Protein AF-A0A3D2S572-F1 (afdb_monomer)

Radius of gyration: 23.18 Å; Cα contacts (8 Å, |Δi|>4): 92; chains: 1; bounding box: 47×45×64 Å

pLDDT: mean 93.18, std 4.67, range [59.19, 98.12]

Solvent-accessible surface area (backbone atoms only — not comparable to full-atom values): 10829 Å² total; per-residue (Å²): 107,69,65,59,52,51,52,54,53,48,51,56,55,53,42,76,72,30,68,66,44,41,50,71,44,49,47,45,35,33,71,41,30,40,92,64,20,76,78,67,68,62,81,49,72,68,52,58,75,70,52,65,67,66,60,55,54,52,52,59,64,48,55,48,33,37,84,83,85,84,90,86,85,77,92,70,55,70,65,62,50,48,53,50,41,68,72,68,62,79,57,59,94,72,60,51,79,81,77,86,76,88,81,72,64,72,54,81,68,89,67,94,79,85,88,86,76,93,69,100,65,98,66,91,84,86,85,90,86,74,72,76,81,76,95,54,82,84,47,50,67,58,53,49,54,51,39,50,54,39,67,42,64,83,83,3,52,54,46,42,51,48,31,74,76,66,74,103

Secondary structure (DSSP, 8-state):
-HHHHHHHHHHHHHHHT-HHHIIIIIIHHHHHHTTS-TTT-S--HHHHHH--THHHHHHHHHHTTS-------SSS-HHHHHHHHHHH----SSPPPPPPPPP-PPPP--S--------S-SS---------PSP-GGGHHHHHHHHHHHTSSTTSHHHHHHHHHH--

Mean predicted aligned error: 5.53 Å

Foldseek 3Di:
DVVVLVVVVVVVVVLVQDPCSVVVPVVVQCLWQNPPGPSPPDDDSVCSVPDDCVVVVVVVVLVLQADDDDDDDDDDDPVVVVVVCVVPSDHDPHHDYDDDDDDGHTDACPDDDDDDDDDPDPDDDDDDDHDDDDDDPVCVVVVVVVCVQAPDDCNHPVNCCCCVVPVD

Sequence (168 aa):
YEEMVGLMLKERSDAKLNKSVILNRAMASYAQYGPDSRFKHQLSEKELR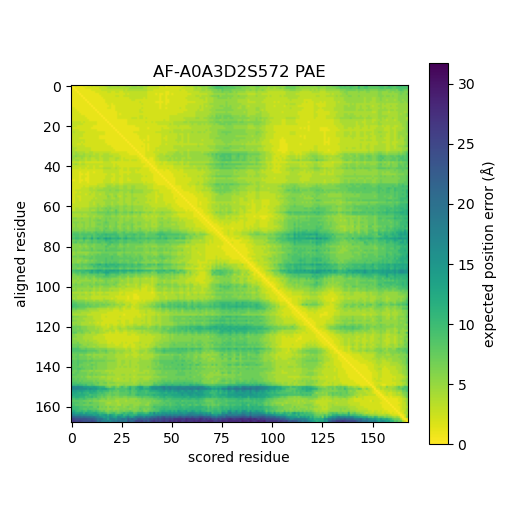SYNPNRLIDRVHDLTTYPHEVFYYGNKDLGAVKMMLNKQHKVPARKNSYPEARKFTELPTTENKVYFVHYDMVQAMILRMSKDEQFNKELIPVAQLFNEYFGSGLSSIVFQEIRETRAL

Structure (mmCIF, N/CA/C/O backbone):
data_AF-A0A3D2S572-F1
#
_entry.id   AF-A0A3D2S572-F1
#
loop_
_atom_site.group_PDB
_atom_site.id
_atom_site.type_symbol
_atom_site.label_atom_id
_atom_site.label_alt_id
_atom_site.label_comp_id
_atom_site.label_asym_id
_atom_site.label_entity_id
_atom_site.label_seq_id
_atom_site.pdbx_PDB_ins_code
_atom_site.Cartn_x
_atom_site.Cartn_y
_atom_site.Cartn_z
_atom_site.occupancy
_atom_site.B_iso_or_equiv
_atom_site.auth_seq_id
_atom_site.auth_comp_id
_atom_site.auth_asym_id
_atom_site.auth_atom_id
_atom_site.pdbx_PDB_model_num
ATOM 1 N N . TYR A 1 1 ? -2.549 -22.095 -12.677 1.00 93.19 1 TYR A N 1
ATOM 2 C CA . TYR A 1 1 ? -3.501 -20.975 -12.518 1.00 93.19 1 TYR A CA 1
ATOM 3 C C . TYR A 1 1 ? -4.541 -21.294 -11.453 1.00 93.19 1 TYR A C 1
ATOM 5 O O . TYR A 1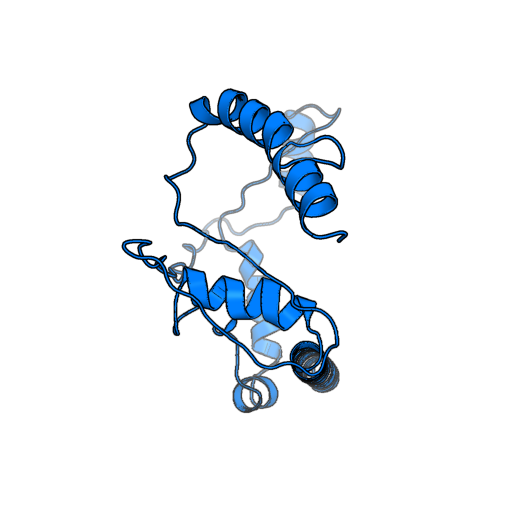 1 ? -4.571 -20.594 -10.454 1.00 93.19 1 TYR A O 1
ATOM 13 N N . GLU A 1 2 ? -5.310 -22.378 -11.597 1.00 95.12 2 GLU A N 1
ATOM 14 C CA . GLU A 1 2 ? -6.320 -22.787 -10.601 1.00 95.12 2 GLU A CA 1
ATOM 15 C C . GLU A 1 2 ? -5.789 -22.897 -9.166 1.00 95.12 2 GLU A C 1
ATOM 17 O O . GLU A 1 2 ? -6.409 -22.385 -8.242 1.00 95.12 2 GLU A O 1
ATOM 22 N N . GLU A 1 3 ? -4.610 -23.492 -8.971 1.00 96.81 3 GLU A N 1
ATOM 23 C CA . GLU A 1 3 ? -3.989 -23.586 -7.644 1.00 96.81 3 GLU A CA 1
ATOM 24 C C . GLU A 1 3 ? -3.694 -22.206 -7.035 1.00 96.81 3 GLU A C 1
ATOM 26 O O . GLU A 1 3 ? -4.013 -21.957 -5.877 1.00 96.81 3 GLU A O 1
ATOM 31 N N . MET A 1 4 ?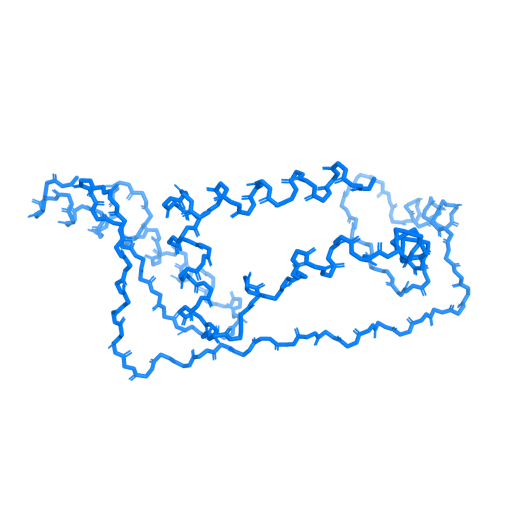 -3.177 -21.269 -7.840 1.00 96.06 4 MET A N 1
ATOM 32 C CA . MET A 1 4 ? -2.953 -19.881 -7.422 1.00 96.06 4 MET A CA 1
ATOM 33 C C . MET A 1 4 ? -4.270 -19.218 -6.999 1.00 96.06 4 MET A C 1
ATOM 35 O O . MET A 1 4 ? -4.323 -18.578 -5.951 1.00 96.06 4 MET A O 1
ATOM 39 N N . VAL A 1 5 ? -5.346 -19.400 -7.774 1.00 97.44 5 VAL A N 1
ATOM 40 C CA . VAL A 1 5 ? -6.682 -18.897 -7.411 1.00 97.44 5 VAL A CA 1
ATOM 41 C C . VAL A 1 5 ? -7.164 -19.538 -6.105 1.00 97.44 5 VAL A C 1
ATOM 43 O O . VAL A 1 5 ? -7.677 -18.835 -5.237 1.00 97.44 5 VAL A O 1
ATOM 46 N N . GLY A 1 6 ? -6.955 -20.844 -5.925 1.00 98.12 6 GLY A N 1
ATOM 47 C CA . GLY A 1 6 ? -7.275 -21.559 -4.690 1.00 98.12 6 GLY A CA 1
ATOM 48 C C . GLY A 1 6 ? -6.565 -20.976 -3.466 1.00 98.12 6 GLY A C 1
ATOM 49 O O . GLY A 1 6 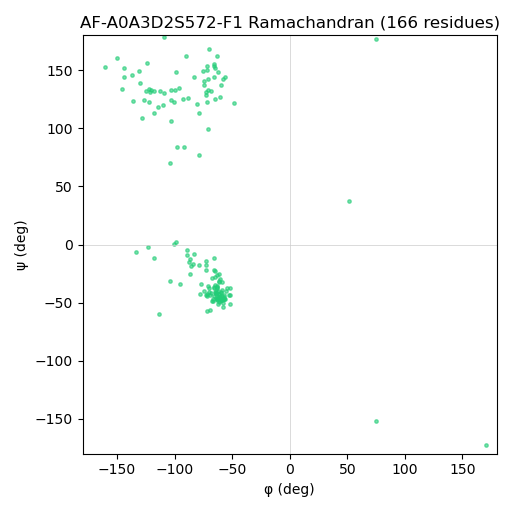? -7.217 -20.698 -2.458 1.00 98.12 6 GLY A O 1
ATOM 50 N N . LEU A 1 7 ? -5.260 -20.714 -3.572 1.00 98.12 7 LEU A N 1
ATOM 51 C CA . LEU A 1 7 ? -4.475 -20.076 -2.511 1.00 98.12 7 LEU A CA 1
ATOM 52 C C . LEU A 1 7 ? -4.988 -18.665 -2.197 1.00 98.12 7 LEU A C 1
ATOM 54 O O . LEU A 1 7 ? -5.237 -18.361 -1.034 1.00 98.12 7 LEU A O 1
ATOM 58 N N . MET A 1 8 ? -5.252 -17.839 -3.215 1.00 97.25 8 MET A N 1
ATOM 59 C CA . MET A 1 8 ? -5.798 -16.488 -3.021 1.00 97.25 8 MET A CA 1
ATOM 60 C C . MET A 1 8 ? -7.157 -16.497 -2.308 1.00 97.25 8 MET A C 1
ATOM 62 O O . MET A 1 8 ? -7.434 -15.651 -1.457 1.00 97.25 8 MET A O 1
ATOM 66 N N . LEU A 1 9 ? -8.042 -17.433 -2.658 1.00 97.88 9 LEU A N 1
ATOM 67 C CA . LEU A 1 9 ? -9.359 -17.547 -2.026 1.00 97.88 9 LEU A CA 1
ATOM 68 C C . LEU A 1 9 ? -9.252 -18.039 -0.583 1.00 97.88 9 LEU A C 1
ATOM 70 O O . LEU A 1 9 ? -9.968 -17.532 0.284 1.00 97.88 9 LEU A O 1
ATOM 74 N N . LYS A 1 10 ? -8.324 -18.961 -0.312 1.00 98.06 10 LYS A N 1
ATOM 75 C CA . LYS A 1 10 ? -8.009 -19.390 1.050 1.00 98.06 10 LYS A CA 1
ATOM 76 C C . LYS A 1 10 ? -7.485 -18.222 1.887 1.00 98.06 10 LYS A C 1
ATOM 78 O O . LYS A 1 10 ? -8.053 -17.946 2.937 1.00 98.06 10 LYS A O 1
ATOM 83 N N . GLU A 1 11 ? -6.507 -17.465 1.389 1.00 97.62 11 GLU A N 1
ATOM 84 C CA . GLU A 1 11 ? -5.985 -16.266 2.065 1.00 97.62 11 GLU A CA 1
ATOM 85 C C . GLU A 1 11 ? -7.091 -15.250 2.380 1.00 97.62 11 GLU A C 1
ATOM 87 O O . GLU A 1 11 ? -7.117 -14.664 3.462 1.00 97.62 11 GLU A O 1
ATOM 92 N N . ARG A 1 12 ? -8.042 -15.051 1.458 1.00 96.50 12 ARG A N 1
ATOM 93 C CA . ARG A 1 12 ? -9.209 -14.183 1.684 1.00 96.50 12 ARG A CA 1
ATOM 94 C C . ARG A 1 12 ? -10.135 -14.720 2.772 1.00 96.50 12 ARG A C 1
ATOM 96 O O . ARG A 1 12 ? -10.717 -13.920 3.501 1.00 96.50 12 ARG A O 1
ATOM 103 N N . SER A 1 13 ? -10.311 -16.035 2.862 1.00 97.56 13 SER A N 1
ATOM 104 C CA . SER A 1 13 ? -11.083 -16.666 3.935 1.00 97.56 13 SER A CA 1
ATOM 105 C C . SER A 1 13 ? -10.383 -16.492 5.282 1.00 97.56 13 SER A C 1
ATOM 107 O O . SER A 1 13 ? -10.995 -16.005 6.230 1.00 97.56 13 SER A O 1
ATOM 109 N N . ASP A 1 14 ? -9.086 -16.780 5.340 1.00 98.06 14 ASP A N 1
ATOM 110 C CA . ASP A 1 14 ? -8.274 -16.664 6.555 1.00 98.06 14 ASP A CA 1
ATOM 111 C C . ASP A 1 14 ? -8.204 -15.205 7.039 1.00 98.06 14 ASP A C 1
ATOM 113 O O . ASP A 1 14 ? -8.315 -14.919 8.231 1.00 98.06 14 ASP A O 1
ATOM 117 N N . ALA A 1 15 ? -8.129 -14.247 6.112 1.00 96.56 15 ALA A N 1
ATOM 118 C CA . ALA A 1 15 ? -8.191 -12.817 6.400 1.00 96.56 15 ALA A CA 1
ATOM 119 C C . ALA A 1 15 ? -9.485 -12.388 7.116 1.00 96.56 15 ALA A C 1
ATOM 121 O O . ALA A 1 15 ? -9.442 -11.464 7.930 1.00 96.56 15 ALA A O 1
ATOM 122 N N . LYS A 1 16 ? -10.622 -13.050 6.857 1.00 94.94 16 LYS A N 1
ATOM 123 C CA . LYS A 1 16 ? -11.893 -12.777 7.557 1.00 94.94 16 LYS A CA 1
ATOM 124 C C . LYS A 1 16 ? -11.900 -13.280 8.997 1.00 94.94 16 LYS A C 1
ATOM 126 O O . LYS A 1 16 ? -12.746 -12.851 9.770 1.00 94.94 16 LYS A O 1
ATOM 131 N N . LEU A 1 17 ? -10.980 -14.174 9.346 1.00 96.38 17 LEU A N 1
ATOM 132 C CA . LEU A 1 17 ? -10.797 -14.700 10.697 1.00 96.38 17 LEU A CA 1
ATOM 133 C C . LEU A 1 17 ? -9.631 -14.016 11.419 1.00 96.38 17 LEU A 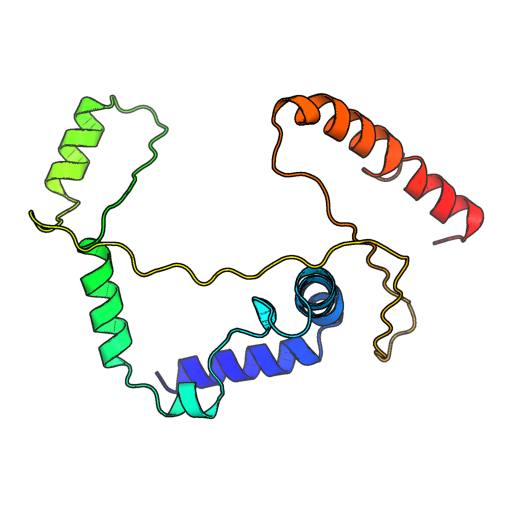C 1
ATOM 135 O O . LEU A 1 17 ? -9.315 -14.359 12.548 1.00 96.38 17 LEU A O 1
ATOM 139 N N . ASN A 1 18 ? -8.957 -13.056 10.782 1.00 96.69 18 ASN A N 1
ATOM 140 C CA . ASN A 1 18 ? -7.795 -12.398 11.356 1.00 96.69 18 ASN A CA 1
ATOM 141 C C . ASN A 1 18 ? -8.173 -11.008 11.879 1.00 96.69 18 ASN A C 1
ATOM 143 O O . ASN A 1 18 ? -8.327 -10.059 11.107 1.00 96.69 18 ASN A O 1
ATOM 147 N N . LYS A 1 19 ? -8.254 -10.870 13.207 1.00 95.81 19 LYS A N 1
ATOM 148 C CA . LYS A 1 19 ? -8.597 -9.608 13.882 1.00 95.81 19 LYS A CA 1
ATOM 149 C C . LYS A 1 19 ? -7.739 -8.413 13.436 1.00 95.81 19 LYS A C 1
ATOM 151 O O . LYS A 1 19 ? -8.265 -7.316 13.254 1.00 95.81 19 LYS A O 1
ATOM 156 N N . SER A 1 20 ? -6.443 -8.618 13.187 1.00 95.44 20 SER A N 1
ATOM 157 C CA . SER A 1 20 ? -5.533 -7.557 12.737 1.00 95.44 20 SER A CA 1
ATOM 158 C C . SER A 1 20 ? -5.819 -7.130 11.300 1.00 95.44 20 SER A C 1
ATOM 160 O O . SER A 1 20 ? -5.718 -5.945 10.989 1.00 95.44 20 SER A O 1
ATOM 162 N N . VAL A 1 21 ? -6.202 -8.064 10.423 1.00 96.81 21 VAL A N 1
ATOM 163 C CA . VAL A 1 21 ? -6.632 -7.745 9.052 1.00 96.81 21 VAL A CA 1
ATOM 164 C C . VAL A 1 21 ? -7.969 -7.009 9.065 1.00 96.81 21 VAL A C 1
ATOM 166 O O . VAL A 1 21 ? -8.115 -6.007 8.362 1.00 96.81 21 VAL A O 1
ATOM 169 N N . ILE A 1 22 ? -8.920 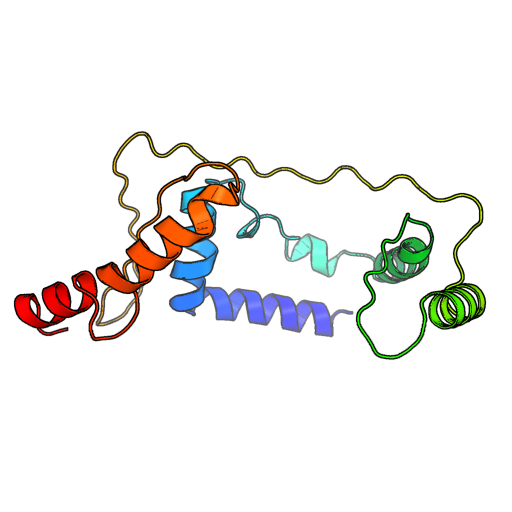-7.459 9.885 1.00 96.56 22 ILE A N 1
ATOM 170 C CA . ILE A 1 22 ? -10.227 -6.811 10.031 1.00 96.56 22 ILE A CA 1
ATOM 171 C C . ILE A 1 22 ? -10.048 -5.357 10.475 1.00 96.56 22 ILE A C 1
ATOM 173 O O . ILE A 1 22 ? -10.529 -4.459 9.788 1.00 96.56 22 ILE A O 1
ATOM 177 N N . LEU A 1 23 ? -9.320 -5.104 11.567 1.00 97.00 23 LEU A N 1
ATOM 178 C CA . LEU A 1 23 ? -9.166 -3.746 12.091 1.00 97.00 23 LEU A CA 1
ATOM 179 C C . LEU A 1 23 ? -8.271 -2.872 11.198 1.00 97.00 23 LEU A C 1
ATOM 181 O O . LEU A 1 23 ? -8.706 -1.826 10.718 1.00 97.00 23 LEU A O 1
ATOM 185 N N . ASN A 1 24 ? -7.031 -3.300 10.944 1.00 96.25 24 ASN A N 1
ATOM 186 C CA . ASN A 1 24 ? -6.009 -2.425 10.358 1.00 96.25 24 ASN A CA 1
ATOM 187 C C . ASN A 1 24 ? -6.071 -2.332 8.831 1.00 96.25 24 ASN A C 1
ATOM 189 O O . ASN A 1 24 ? -5.467 -1.434 8.253 1.00 96.25 24 ASN A O 1
ATOM 193 N N . ARG A 1 25 ? -6.763 -3.258 8.154 1.00 96.06 25 ARG A N 1
ATOM 194 C CA . ARG A 1 25 ? -6.883 -3.243 6.686 1.00 96.06 25 ARG A CA 1
ATOM 195 C C . ARG A 1 25 ? -8.315 -2.977 6.256 1.00 96.06 25 ARG A C 1
ATOM 197 O O . ARG A 1 25 ? -8.559 -1.986 5.575 1.00 96.06 25 ARG A O 1
ATOM 204 N N . ALA A 1 26 ? -9.258 -3.831 6.651 1.00 96.00 26 ALA A N 1
ATOM 205 C CA . ALA A 1 26 ? -10.637 -3.723 6.181 1.00 96.00 26 ALA A CA 1
ATOM 206 C C . ALA A 1 26 ? -11.334 -2.478 6.750 1.00 96.00 26 ALA A C 1
ATOM 208 O O . ALA A 1 26 ? -11.789 -1.625 5.985 1.00 96.00 26 ALA A O 1
ATOM 209 N N . MET A 1 27 ? -11.363 -2.343 8.078 1.00 95.88 27 MET A N 1
ATOM 210 C CA . MET A 1 27 ? -12.020 -1.225 8.755 1.00 95.88 27 MET A CA 1
ATOM 211 C C . MET A 1 27 ? -11.284 0.091 8.550 1.00 95.88 27 MET A C 1
ATOM 213 O O . MET A 1 27 ? -11.941 1.086 8.267 1.00 95.88 27 MET A O 1
ATOM 217 N N . ALA A 1 28 ? -9.949 0.101 8.592 1.00 95.94 28 ALA A N 1
ATOM 218 C CA . ALA A 1 28 ? -9.170 1.296 8.262 1.00 95.94 28 ALA A CA 1
ATOM 219 C C . ALA A 1 28 ? -9.477 1.811 6.843 1.00 95.94 28 ALA A C 1
ATOM 221 O O . ALA A 1 28 ? -9.768 2.990 6.647 1.00 95.94 28 ALA A O 1
ATOM 222 N N . SER A 1 29 ? -9.502 0.914 5.847 1.00 96.62 29 SER A N 1
ATOM 223 C CA . SER A 1 29 ? -9.826 1.285 4.465 1.00 96.62 29 SER A CA 1
ATOM 224 C C . SER A 1 29 ? -11.272 1.767 4.320 1.00 96.62 29 SER A C 1
ATOM 226 O O . SER A 1 29 ? -11.528 2.714 3.578 1.00 96.62 29 SER A O 1
ATOM 228 N N . TYR A 1 30 ? -12.215 1.155 5.039 1.00 95.38 30 TYR A N 1
ATOM 229 C CA . TYR A 1 30 ? -13.611 1.590 5.052 1.00 95.38 30 TYR A CA 1
ATOM 230 C C . TYR A 1 30 ? -13.797 2.944 5.748 1.00 95.38 30 TYR A C 1
ATOM 232 O O . TYR A 1 30 ? -14.517 3.794 5.241 1.00 95.38 30 TYR A O 1
ATOM 240 N N . ALA A 1 31 ? -13.131 3.187 6.876 1.00 94.75 31 ALA A N 1
ATOM 241 C CA . ALA A 1 31 ? -13.188 4.472 7.567 1.00 94.75 31 ALA A CA 1
ATOM 242 C C . ALA A 1 31 ? -12.610 5.605 6.702 1.00 94.75 31 ALA A C 1
ATOM 244 O O . ALA A 1 31 ? -13.140 6.713 6.714 1.00 94.75 31 ALA A O 1
ATOM 245 N N . GLN A 1 32 ? -11.564 5.313 5.921 1.00 95.00 32 GLN A N 1
ATOM 246 C CA . GLN A 1 32 ? -10.902 6.284 5.050 1.00 95.00 32 GLN A CA 1
ATOM 247 C C . GLN A 1 32 ? -11.671 6.563 3.747 1.00 95.00 32 GLN A C 1
ATOM 249 O O . GLN A 1 32 ? -11.767 7.717 3.341 1.00 95.00 32 GLN A O 1
ATOM 254 N N . TYR A 1 33 ? -12.215 5.539 3.080 1.00 95.69 33 TYR A N 1
ATOM 255 C CA . TYR A 1 33 ? -12.791 5.660 1.725 1.00 95.69 33 TYR A CA 1
ATOM 256 C C . TYR A 1 33 ? -14.290 5.330 1.639 1.00 95.69 33 TYR A C 1
ATO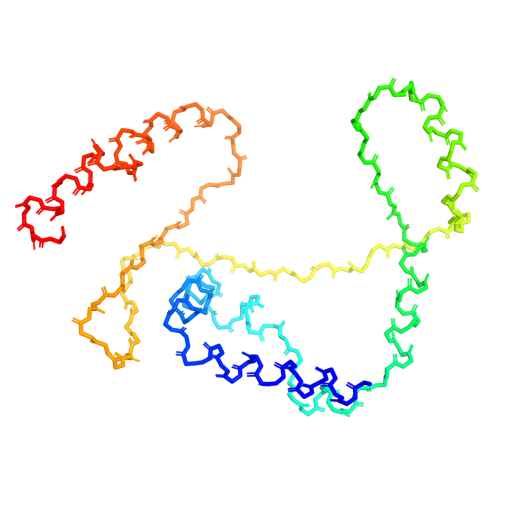M 258 O O . TYR A 1 33 ? -14.931 5.575 0.620 1.00 95.69 33 TYR A O 1
ATOM 266 N N . GLY A 1 34 ? -14.872 4.759 2.690 1.00 93.94 34 GLY A N 1
ATOM 267 C CA . GLY A 1 34 ? -16.244 4.264 2.686 1.00 93.94 34 GLY A CA 1
ATOM 268 C C . GLY A 1 34 ? -16.415 2.946 1.915 1.00 93.94 34 GLY A C 1
ATOM 269 O O . GLY A 1 34 ? -15.491 2.129 1.838 1.00 93.94 34 GLY A O 1
ATOM 270 N N . PRO A 1 35 ? -17.615 2.699 1.352 1.00 92.62 35 PRO A N 1
ATOM 271 C CA . PRO A 1 35 ? -17.932 1.454 0.649 1.00 92.62 35 PRO A CA 1
ATOM 272 C C . PRO A 1 35 ? -17.126 1.199 -0.630 1.00 92.62 35 PRO A C 1
ATOM 274 O O . PRO A 1 35 ? -16.954 0.027 -0.988 1.00 92.62 35 PRO A O 1
ATOM 277 N N . ASP A 1 36 ? -16.665 2.258 -1.308 1.00 92.44 36 ASP A N 1
ATOM 278 C CA . ASP A 1 36 ? -15.796 2.180 -2.487 1.00 92.44 36 ASP A CA 1
ATOM 279 C C . ASP A 1 36 ? -14.335 2.391 -2.080 1.00 92.44 36 ASP A C 1
ATOM 281 O O . ASP A 1 36 ? -13.803 3.499 -2.108 1.00 92.44 36 ASP A O 1
ATOM 285 N N . SER A 1 37 ? -13.690 1.310 -1.642 1.00 93.75 37 SER A N 1
ATOM 286 C CA . SER A 1 37 ? -12.345 1.350 -1.077 1.00 93.75 37 SER A CA 1
ATOM 287 C C . SER A 1 37 ? -11.378 0.429 -1.810 1.00 93.75 37 SER A C 1
ATOM 289 O O . SER A 1 37 ? -11.763 -0.589 -2.394 1.00 93.75 37 SER A O 1
ATOM 291 N N . ARG A 1 38 ? -10.081 0.744 -1.709 1.00 89.00 38 ARG A N 1
ATOM 292 C CA . ARG A 1 38 ? -9.003 -0.091 -2.265 1.00 89.00 38 ARG A CA 1
ATOM 293 C C . ARG A 1 38 ? -9.073 -1.532 -1.762 1.00 89.00 38 ARG A C 1
ATOM 295 O O . ARG A 1 38 ? -8.828 -2.451 -2.531 1.00 89.00 38 ARG A O 1
ATOM 302 N N . PHE A 1 39 ? -9.442 -1.738 -0.494 1.00 93.56 39 PHE A N 1
ATOM 303 C CA . PHE A 1 39 ? -9.552 -3.076 0.092 1.00 93.56 39 PHE A CA 1
ATOM 304 C C . PHE A 1 39 ? -10.654 -3.921 -0.567 1.00 93.56 39 PHE A C 1
ATOM 306 O O . PHE A 1 39 ? -10.509 -5.135 -0.726 1.00 93.56 39 PHE A O 1
ATOM 313 N N . LYS A 1 40 ? -11.758 -3.289 -0.981 1.00 91.56 40 LYS A N 1
ATOM 314 C CA . LYS A 1 40 ? -12.862 -3.965 -1.678 1.00 91.56 40 LYS A CA 1
ATOM 315 C C . LYS A 1 40 ? -12.675 -4.031 -3.191 1.00 91.56 40 LYS A C 1
ATOM 317 O O . LYS A 1 40 ? -13.360 -4.822 -3.836 1.00 91.56 40 LYS A O 1
ATOM 322 N N . HIS A 1 41 ? -11.759 -3.250 -3.759 1.00 93.06 41 HIS A N 1
ATOM 323 C CA . HIS A 1 41 ? -11.492 -3.252 -5.191 1.00 93.06 41 HIS A CA 1
ATOM 324 C C . HIS A 1 41 ? -10.621 -4.443 -5.610 1.00 93.06 41 HIS A C 1
ATOM 326 O O . HIS A 1 41 ? -9.421 -4.326 -5.846 1.00 93.06 41 HIS A O 1
ATOM 332 N N . GLN A 1 42 ? -11.246 -5.613 -5.691 1.00 93.00 42 GLN A N 1
ATOM 333 C CA . GLN A 1 42 ? -10.609 -6.867 -6.072 1.00 93.00 42 GLN A CA 1
ATOM 334 C C . GLN A 1 42 ? -11.573 -7.722 -6.897 1.00 93.00 42 GLN A C 1
ATOM 336 O O . GLN A 1 42 ? -12.786 -7.631 -6.718 1.00 93.00 42 GLN A O 1
ATOM 341 N N . LEU A 1 43 ? -11.032 -8.572 -7.773 1.00 94.69 43 LEU A N 1
ATOM 342 C CA . LEU A 1 43 ? -11.840 -9.510 -8.554 1.00 94.69 43 LEU A CA 1
ATOM 343 C C . LEU A 1 43 ? -12.612 -10.455 -7.627 1.00 94.69 43 LEU A C 1
ATOM 345 O O . LEU A 1 43 ? -12.052 -10.979 -6.653 1.00 94.69 43 LEU A O 1
ATOM 349 N N . SER A 1 44 ? -13.879 -10.690 -7.946 1.00 96.06 44 SER A N 1
ATOM 350 C CA . SER A 1 44 ? -14.712 -11.715 -7.321 1.00 96.06 44 SER A CA 1
ATOM 351 C C . SER A 1 44 ? -14.163 -13.117 -7.590 1.00 96.06 44 SER A C 1
ATOM 353 O O . SER A 1 44 ? -13.364 -13.336 -8.500 1.00 96.06 44 SER A O 1
ATOM 355 N N . GLU A 1 45 ? -14.604 -14.098 -6.801 1.00 96.62 45 GLU A N 1
ATOM 356 C CA . GLU A 1 45 ? -14.240 -15.500 -7.035 1.00 96.62 45 GLU A CA 1
ATOM 357 C C . GLU A 1 45 ? -14.635 -15.968 -8.440 1.00 96.62 45 GLU A C 1
ATOM 359 O O . GLU A 1 45 ? -13.834 -16.601 -9.125 1.00 96.62 45 GLU A O 1
ATOM 364 N N . LYS A 1 46 ? -15.842 -15.609 -8.894 1.00 97.31 46 LYS A N 1
ATOM 365 C CA . LYS A 1 46 ? -16.316 -15.942 -10.240 1.00 97.31 46 LYS A CA 1
ATOM 366 C C . LYS A 1 46 ? -15.393 -15.355 -11.305 1.00 97.31 46 LYS A C 1
ATOM 368 O O . LYS A 1 46 ? -14.992 -16.070 -12.218 1.00 97.31 46 LYS A O 1
ATOM 373 N N . GLU A 1 47 ? -15.038 -14.078 -11.174 1.00 96.88 47 GLU A N 1
ATOM 374 C CA . GLU A 1 47 ? -14.127 -13.421 -12.112 1.00 96.88 47 GLU A CA 1
ATOM 375 C C . GLU A 1 47 ? -12.760 -14.101 -12.126 1.00 96.88 47 GLU A C 1
ATOM 377 O O . GLU A 1 47 ? -12.285 -14.413 -13.212 1.00 96.88 47 GLU A O 1
ATOM 382 N N . LEU A 1 48 ? -12.177 -14.406 -10.959 1.00 96.31 48 LEU A N 1
ATOM 383 C CA . LEU A 1 48 ? -10.893 -15.109 -10.856 1.00 96.31 48 LEU A CA 1
ATOM 384 C C . LEU A 1 48 ? -10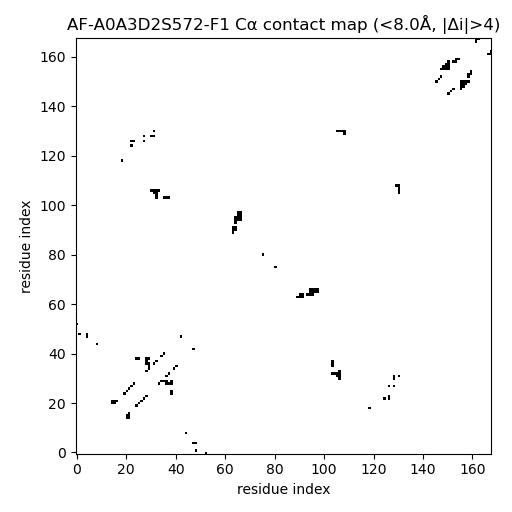.931 -16.470 -11.556 1.00 96.31 48 LEU A C 1
ATOM 386 O O . LEU A 1 48 ? -10.082 -16.749 -12.391 1.00 96.31 48 LEU A O 1
ATOM 390 N N . ARG A 1 49 ? -11.937 -17.300 -11.273 1.00 96.00 49 ARG A N 1
ATOM 391 C CA . ARG A 1 49 ? -12.049 -18.637 -11.882 1.00 96.00 49 ARG A CA 1
ATOM 392 C C . ARG A 1 49 ? -12.324 -18.597 -13.384 1.00 96.00 49 ARG A C 1
ATOM 394 O O . ARG A 1 49 ? -11.947 -19.511 -14.101 1.00 96.00 49 ARG A O 1
ATOM 401 N N . SER A 1 50 ? -12.990 -17.549 -13.868 1.00 95.94 50 SER A N 1
ATOM 402 C CA . SER A 1 50 ? -13.289 -17.382 -15.298 1.00 95.94 50 SER A CA 1
ATOM 403 C C . SER A 1 50 ? -12.200 -16.645 -16.084 1.00 95.94 50 SER A C 1
ATOM 405 O O . SER A 1 50 ? -12.322 -16.478 -17.299 1.00 95.94 50 SER A O 1
ATOM 407 N N . TYR A 1 51 ? -11.159 -16.150 -15.413 1.00 95.75 51 TYR A N 1
ATOM 408 C CA . TYR A 1 51 ? -10.167 -15.298 -16.048 1.00 95.75 51 TYR A CA 1
ATOM 409 C C . TYR A 1 51 ? -9.236 -16.114 -16.952 1.00 95.75 51 TYR A C 1
ATOM 411 O O . TYR A 1 51 ? -8.748 -17.177 -16.580 1.00 95.75 51 TYR A O 1
ATOM 419 N N . ASN A 1 52 ? -8.930 -15.584 -18.137 1.00 95.19 52 ASN A N 1
ATOM 420 C CA . ASN A 1 52 ? -7.970 -16.209 -19.042 1.00 95.19 52 ASN A CA 1
ATOM 421 C C . ASN A 1 52 ? -6.525 -15.909 -18.581 1.00 95.19 52 ASN A C 1
ATOM 423 O O . ASN A 1 52 ? -6.100 -14.752 -18.686 1.00 95.19 52 ASN A O 1
ATOM 427 N N . PRO A 1 53 ? -5.740 -16.909 -18.134 1.00 94.44 53 PRO A N 1
ATOM 428 C CA . PRO A 1 53 ? -4.381 -16.691 -17.642 1.00 94.44 53 PRO A CA 1
ATOM 429 C C . PRO A 1 53 ? -3.426 -16.140 -18.707 1.00 94.44 53 PRO A C 1
ATOM 431 O O . PRO A 1 53 ? -2.497 -15.417 -18.353 1.00 94.44 53 PRO A O 1
ATOM 434 N N . ASN A 1 54 ? -3.673 -16.390 -19.998 1.00 95.81 54 ASN A N 1
ATOM 435 C CA . ASN A 1 54 ? -2.831 -15.853 -21.072 1.00 95.81 54 ASN A CA 1
ATOM 436 C C . ASN A 1 54 ? -2.833 -14.318 -21.077 1.00 95.81 54 ASN A C 1
ATOM 438 O O . ASN A 1 54 ? -1.792 -13.709 -21.282 1.00 95.81 54 ASN A O 1
ATOM 442 N N . ARG A 1 55 ? -3.947 -13.681 -20.684 1.00 94.50 55 ARG A N 1
ATOM 443 C CA . ARG A 1 55 ? -4.003 -12.216 -20.542 1.00 94.50 55 ARG A CA 1
ATOM 444 C C . ARG A 1 55 ? -3.085 -11.676 -19.445 1.00 94.50 55 ARG A C 1
ATOM 446 O O . ARG A 1 55 ? -2.769 -10.490 -19.458 1.00 94.50 55 ARG A O 1
ATOM 453 N N . LEU A 1 56 ? -2.708 -12.489 -18.454 1.00 93.12 56 LEU A N 1
ATOM 454 C CA . LEU A 1 56 ? -1.719 -12.087 -17.447 1.00 93.12 56 LEU A CA 1
ATOM 455 C C . LEU A 1 56 ? -0.313 -12.092 -18.045 1.00 93.12 56 LEU A C 1
ATOM 457 O O . LEU A 1 56 ? 0.455 -11.174 -17.782 1.00 93.12 56 LEU A O 1
ATOM 461 N N . ILE A 1 57 ? -0.010 -13.093 -18.873 1.00 94.50 57 ILE A N 1
ATOM 462 C CA . ILE A 1 57 ? 1.263 -13.198 -19.592 1.00 94.50 57 ILE A CA 1
ATOM 463 C C . ILE A 1 57 ? 1.409 -12.015 -20.552 1.00 94.50 57 ILE A C 1
ATOM 465 O O . ILE A 1 57 ? 2.427 -11.327 -20.519 1.00 94.50 57 ILE A O 1
ATOM 469 N N . ASP A 1 58 ? 0.362 -11.718 -21.325 1.00 94.56 58 ASP A N 1
ATOM 470 C CA . ASP A 1 58 ? 0.333 -10.567 -22.232 1.00 94.56 58 ASP A CA 1
ATOM 471 C C . ASP A 1 58 ? 0.600 -9.264 -21.470 1.00 94.56 58 ASP A C 1
ATOM 473 O O . ASP A 1 58 ? 1.490 -8.500 -21.833 1.00 94.56 58 ASP A O 1
ATOM 477 N N . ARG A 1 59 ? -0.075 -9.062 -20.328 1.00 92.50 59 ARG A N 1
ATOM 478 C CA . ARG A 1 59 ? 0.156 -7.892 -19.469 1.00 92.50 59 ARG A CA 1
ATOM 479 C C . ARG A 1 59 ? 1.598 -7.782 -18.985 1.00 92.50 59 ARG A C 1
ATOM 481 O O . ARG A 1 59 ? 2.096 -6.666 -18.898 1.00 92.50 59 ARG A O 1
ATOM 488 N N . VAL A 1 60 ? 2.254 -8.895 -18.644 1.00 93.38 60 VAL A N 1
ATOM 489 C CA . VAL A 1 60 ? 3.662 -8.892 -18.212 1.00 93.38 60 VAL A CA 1
ATOM 490 C C . VAL A 1 60 ? 4.578 -8.468 -19.358 1.00 93.38 60 VAL A C 1
ATOM 492 O O . VAL A 1 60 ? 5.454 -7.630 -19.147 1.00 93.38 60 VAL A O 1
ATOM 495 N N . HIS A 1 61 ? 4.362 -8.986 -20.568 1.00 91.00 61 HIS A N 1
ATOM 496 C CA . HIS A 1 61 ? 5.121 -8.561 -21.747 1.00 91.00 61 HIS A CA 1
ATOM 497 C C . HIS A 1 61 ? 4.894 -7.076 -22.064 1.00 91.00 61 HIS A C 1
ATOM 499 O O . HIS A 1 61 ? 5.850 -6.341 -22.336 1.00 91.00 61 HIS A O 1
ATOM 505 N N . ASP A 1 62 ? 3.653 -6.613 -21.918 1.00 92.56 62 ASP A N 1
ATOM 506 C CA . ASP A 1 62 ? 3.273 -5.224 -22.147 1.00 92.56 62 ASP A CA 1
ATOM 507 C C . ASP A 1 62 ? 3.904 -4.250 -21.147 1.00 92.56 62 ASP A C 1
ATOM 509 O O . ASP A 1 62 ? 4.039 -3.076 -21.483 1.00 92.56 62 ASP A O 1
ATOM 513 N N . LEU A 1 63 ? 4.335 -4.680 -19.951 1.00 92.12 63 LEU A N 1
ATOM 514 C CA . LEU A 1 63 ? 4.950 -3.775 -18.965 1.00 92.12 63 LEU A CA 1
ATOM 515 C C . LEU A 1 63 ? 6.111 -2.987 -19.577 1.00 92.12 63 LEU A C 1
ATOM 517 O O . LEU A 1 63 ? 6.170 -1.772 -19.431 1.00 92.12 63 LEU A O 1
ATOM 521 N N . THR A 1 64 ? 6.961 -3.656 -20.361 1.00 90.44 64 THR A N 1
ATOM 522 C CA . THR A 1 64 ? 8.113 -3.022 -21.028 1.00 90.44 64 THR A CA 1
ATOM 523 C C . THR A 1 64 ? 7.758 -1.987 -22.088 1.00 90.44 64 THR A C 1
ATOM 525 O O . THR A 1 64 ? 8.632 -1.244 -22.533 1.00 90.44 64 THR A O 1
ATOM 528 N N . THR A 1 65 ? 6.489 -1.912 -22.487 1.00 94.25 65 THR A N 1
ATOM 529 C CA . THR A 1 65 ? 6.005 -0.961 -23.490 1.00 94.25 65 THR A CA 1
ATOM 530 C C . THR A 1 65 ? 5.629 0.392 -22.898 1.00 94.25 65 THR A C 1
ATOM 532 O O . THR A 1 65 ? 5.446 1.349 -23.650 1.00 94.25 65 THR A O 1
ATOM 535 N N . TYR A 1 66 ? 5.532 0.510 -21.575 1.00 94.25 66 TYR A N 1
ATOM 536 C CA . TYR A 1 66 ? 5.221 1.767 -20.903 1.00 94.25 66 TYR A CA 1
ATOM 537 C C . TYR A 1 66 ? 6.500 2.553 -20.560 1.00 94.25 66 TYR A C 1
ATOM 539 O O . TYR A 1 66 ? 7.610 2.011 -20.580 1.00 94.25 66 TYR A O 1
ATOM 547 N N . PRO A 1 67 ? 6.397 3.862 -20.273 1.00 92.44 67 PRO A N 1
ATOM 548 C CA . PRO A 1 67 ? 7.492 4.611 -19.680 1.00 92.44 67 PRO A CA 1
ATOM 549 C C . PRO A 1 67 ? 7.941 3.961 -18.370 1.00 92.44 67 PRO A C 1
ATOM 551 O O . PRO A 1 67 ? 7.137 3.411 -17.630 1.00 92.44 67 PRO A O 1
ATOM 554 N N . HIS A 1 68 ? 9.244 4.005 -18.109 1.00 91.75 68 HIS A N 1
ATOM 555 C CA . HIS A 1 68 ? 9.845 3.485 -16.891 1.00 91.75 68 HIS A CA 1
ATOM 556 C C . HIS A 1 68 ? 10.760 4.546 -16.301 1.00 91.75 68 HIS A C 1
ATOM 558 O O . HIS A 1 68 ? 11.518 5.192 -17.031 1.00 91.75 68 HIS A O 1
ATOM 564 N N . GLU A 1 69 ? 10.719 4.671 -14.982 1.00 92.12 69 GLU A N 1
ATOM 565 C CA . GLU A 1 69 ? 11.649 5.479 -14.206 1.00 92.12 69 GLU A CA 1
ATOM 566 C C . GLU A 1 69 ? 12.562 4.542 -13.417 1.00 92.12 69 GLU A C 1
ATOM 568 O O . GLU A 1 69 ? 12.100 3.601 -12.772 1.00 92.12 69 GLU A O 1
ATOM 573 N N . VAL A 1 70 ? 13.873 4.775 -13.498 1.00 91.81 70 VAL A N 1
ATOM 574 C CA . VAL A 1 70 ? 14.876 3.975 -12.790 1.00 91.81 70 VAL A CA 1
ATOM 575 C C . VAL A 1 70 ? 15.621 4.889 -11.831 1.00 91.81 70 VAL A C 1
ATOM 577 O O . VAL A 1 70 ? 16.367 5.771 -12.255 1.00 91.81 70 VAL A O 1
ATOM 580 N N . PHE A 1 71 ? 15.433 4.654 -10.536 1.00 94.50 71 PHE A N 1
ATOM 581 C CA . PHE A 1 71 ? 16.160 5.336 -9.472 1.00 94.50 71 PHE A CA 1
ATOM 582 C C . PHE A 1 71 ? 17.394 4.507 -9.110 1.00 94.50 71 PHE A C 1
ATOM 584 O O . PHE A 1 71 ? 17.280 3.317 -8.817 1.00 94.50 71 PHE A O 1
ATOM 591 N N . TYR A 1 72 ? 18.580 5.116 -9.160 1.00 94.69 72 TYR A N 1
ATOM 592 C CA . TYR A 1 72 ? 19.845 4.440 -8.876 1.00 94.69 72 TYR A CA 1
ATOM 593 C C . TYR A 1 72 ? 20.577 5.104 -7.712 1.00 94.69 72 TYR A C 1
ATOM 595 O O . TYR A 1 72 ? 20.766 6.318 -7.699 1.00 94.69 72 TYR A O 1
ATOM 603 N N . TYR A 1 73 ? 21.041 4.275 -6.779 1.00 95.50 73 TYR A N 1
ATOM 604 C CA . TYR A 1 73 ? 21.950 4.650 -5.705 1.00 95.50 73 TYR A CA 1
ATOM 605 C C . TYR A 1 73 ? 23.024 3.566 -5.578 1.00 95.50 73 TYR A C 1
ATOM 607 O O . TYR A 1 73 ? 22.703 2.388 -5.418 1.00 95.50 73 TYR A O 1
ATOM 615 N N . GLY A 1 74 ? 24.297 3.941 -5.689 1.00 95.31 74 GLY A N 1
ATOM 616 C CA . GLY A 1 74 ? 25.402 2.992 -5.608 1.00 95.31 74 GLY A CA 1
ATOM 617 C C . GLY A 1 74 ? 26.748 3.596 -5.994 1.00 95.31 74 GLY A C 1
ATOM 618 O O . GLY A 1 74 ? 26.880 4.801 -6.179 1.00 95.31 74 GLY A O 1
ATOM 619 N N . ASN A 1 75 ? 27.757 2.731 -6.093 1.00 96.06 75 ASN A N 1
ATOM 620 C CA . ASN A 1 75 ? 29.157 3.110 -6.292 1.00 96.06 75 ASN A CA 1
ATOM 621 C C . ASN A 1 75 ? 29.588 3.247 -7.762 1.00 96.06 75 ASN A C 1
ATOM 623 O O . ASN A 1 75 ? 30.714 3.666 -8.019 1.00 96.06 75 ASN A O 1
ATOM 627 N N . LYS A 1 76 ? 28.748 2.850 -8.725 1.00 95.81 76 LYS A N 1
ATOM 628 C CA . LYS A 1 76 ? 29.058 3.010 -10.150 1.00 95.81 76 LYS A CA 1
ATOM 629 C C . LYS A 1 76 ? 28.690 4.416 -10.592 1.00 95.81 76 LYS A C 1
ATOM 631 O O . LYS A 1 76 ? 27.682 4.968 -10.159 1.00 95.81 76 LYS A O 1
ATOM 636 N N . ASP A 1 77 ? 29.483 4.969 -11.498 1.00 95.62 77 ASP A N 1
ATOM 637 C CA . ASP A 1 77 ? 29.147 6.242 -12.111 1.00 95.62 77 ASP A CA 1
ATOM 638 C C . ASP A 1 77 ? 27.877 6.119 -12.972 1.00 95.62 77 ASP A C 1
ATOM 640 O O . ASP A 1 77 ? 27.537 5.058 -13.512 1.00 95.62 77 ASP A O 1
ATOM 644 N N . LEU A 1 78 ? 27.172 7.240 -13.124 1.00 94.81 78 LEU A N 1
ATOM 645 C CA . LEU A 1 78 ? 25.915 7.290 -13.865 1.00 94.81 78 LEU A CA 1
ATOM 646 C C . LEU A 1 78 ? 26.083 6.887 -15.343 1.00 94.81 78 LEU A C 1
ATOM 648 O O . LEU A 1 78 ? 25.147 6.355 -15.939 1.00 94.81 78 LEU A O 1
ATOM 652 N N . GLY A 1 79 ? 27.253 7.122 -15.945 1.00 95.56 79 GLY A N 1
ATOM 653 C CA . GLY A 1 79 ? 27.555 6.738 -17.323 1.00 95.56 79 GLY A CA 1
ATOM 654 C C . GLY A 1 79 ? 27.615 5.221 -17.492 1.00 95.56 79 GLY A C 1
ATOM 655 O O . GLY A 1 79 ? 26.929 4.671 -18.359 1.00 95.56 79 GLY A O 1
ATOM 656 N N . ALA A 1 80 ? 28.349 4.528 -16.621 1.00 95.69 80 ALA A N 1
ATOM 657 C CA . ALA A 1 80 ? 28.413 3.069 -16.594 1.00 95.69 80 ALA A CA 1
ATOM 658 C C . ALA A 1 80 ? 27.034 2.435 -16.368 1.00 95.69 80 ALA A C 1
ATOM 660 O O . ALA A 1 80 ? 26.673 1.469 -17.048 1.00 95.69 80 ALA A O 1
ATOM 661 N N . VAL A 1 81 ? 26.230 3.005 -15.466 1.00 96.19 81 VAL A N 1
ATOM 662 C CA . VAL A 1 81 ? 24.854 2.548 -15.214 1.00 96.19 81 VAL A CA 1
ATOM 663 C C . VAL A 1 81 ? 23.978 2.740 -16.452 1.00 96.19 81 VAL A C 1
ATOM 665 O O . VAL A 1 81 ? 23.295 1.802 -16.862 1.00 96.19 81 VAL A O 1
ATOM 668 N N . LYS A 1 82 ? 24.039 3.907 -17.106 1.00 94.50 82 LYS A N 1
ATOM 669 C CA . LYS A 1 82 ? 23.304 4.168 -18.355 1.00 94.50 82 LYS A CA 1
ATOM 670 C C . LYS A 1 82 ? 23.686 3.187 -19.460 1.00 94.50 82 LYS A C 1
ATOM 672 O O . LYS A 1 82 ? 22.800 2.654 -20.122 1.00 94.50 82 LYS A O 1
ATOM 677 N N . MET A 1 83 ? 24.977 2.904 -19.647 1.00 95.38 83 MET A N 1
ATOM 678 C CA . MET A 1 83 ? 25.430 1.920 -20.639 1.00 95.38 83 MET A CA 1
ATOM 679 C C . MET A 1 83 ? 24.880 0.521 -20.345 1.00 95.38 83 MET A C 1
ATOM 681 O O . MET A 1 83 ? 24.381 -0.150 -21.249 1.00 95.38 83 MET A O 1
ATOM 685 N N . MET A 1 84 ? 24.927 0.092 -19.083 1.00 94.94 84 MET A N 1
ATOM 686 C CA . MET A 1 84 ? 24.381 -1.197 -18.657 1.00 94.94 84 MET A CA 1
ATOM 687 C C . MET A 1 84 ? 22.867 -1.277 -18.896 1.00 94.94 84 MET A C 1
ATOM 689 O O . MET A 1 84 ? 22.390 -2.267 -19.452 1.00 94.94 84 MET A O 1
ATOM 693 N N . LEU A 1 85 ? 22.121 -0.229 -18.535 1.00 93.69 85 LEU A N 1
ATOM 694 C CA . LEU A 1 85 ? 20.677 -0.156 -18.752 1.00 93.69 85 LEU A CA 1
ATOM 695 C C . LEU A 1 85 ? 20.336 -0.170 -20.244 1.00 93.69 85 LEU A C 1
ATOM 697 O O . LEU A 1 85 ? 19.541 -0.999 -20.663 1.00 93.69 85 LEU A O 1
ATOM 701 N N . ASN A 1 86 ? 20.996 0.635 -21.076 1.00 91.00 86 ASN A N 1
ATOM 702 C CA . ASN A 1 86 ? 20.766 0.626 -22.527 1.00 91.00 86 ASN A CA 1
ATOM 703 C C . ASN A 1 86 ? 21.090 -0.743 -23.162 1.00 91.00 86 ASN A C 1
ATOM 705 O O . ASN A 1 86 ? 20.467 -1.168 -24.146 1.00 91.00 86 ASN A O 1
ATOM 709 N N . LYS A 1 87 ? 22.058 -1.473 -22.593 1.00 94.56 87 LYS A N 1
ATOM 710 C CA . LYS A 1 87 ? 22.400 -2.825 -23.039 1.00 94.56 87 LYS A CA 1
ATOM 711 C C . LYS A 1 87 ? 21.332 -3.851 -22.657 1.00 94.56 87 LYS A C 1
ATOM 713 O O . LYS A 1 87 ? 20.997 -4.663 -23.513 1.00 94.56 87 LYS A O 1
ATOM 718 N N . GLN A 1 88 ? 20.809 -3.819 -21.431 1.00 92.88 88 GLN A N 1
ATOM 719 C CA . GLN A 1 88 ? 19.983 -4.904 -20.875 1.00 92.88 88 GLN A CA 1
ATOM 720 C C . GLN A 1 88 ? 18.479 -4.601 -20.835 1.00 92.88 88 GLN A C 1
ATOM 722 O O . GLN A 1 88 ? 17.658 -5.500 -20.986 1.00 92.88 88 GLN A O 1
ATOM 727 N N . HIS A 1 89 ? 18.098 -3.341 -20.659 1.00 92.31 89 HIS A N 1
ATOM 728 C CA . HIS A 1 89 ? 16.712 -2.909 -20.548 1.00 92.31 89 HIS A CA 1
ATOM 729 C C . HIS A 1 89 ? 16.157 -2.530 -21.924 1.00 92.31 89 HIS A C 1
ATOM 731 O O . HIS A 1 89 ? 16.188 -1.371 -22.343 1.00 92.31 89 HIS A O 1
ATOM 737 N N . LYS A 1 90 ? 15.700 -3.540 -22.668 1.00 89.00 90 LYS A N 1
ATOM 738 C CA . LYS A 1 90 ? 15.114 -3.354 -23.998 1.00 89.00 90 LYS A CA 1
ATOM 739 C C . LYS A 1 90 ? 13.663 -2.906 -23.874 1.00 89.00 90 LYS A C 1
ATOM 741 O O . LYS A 1 90 ? 12.843 -3.609 -23.298 1.00 89.00 90 LYS A O 1
ATOM 746 N N . VAL A 1 91 ? 13.372 -1.740 -24.437 1.00 90.62 91 VAL A N 1
ATOM 747 C CA . VAL A 1 91 ? 12.033 -1.150 -24.511 1.00 90.62 91 VAL A CA 1
ATOM 748 C C . VAL A 1 91 ? 11.769 -0.707 -25.952 1.00 90.62 91 VAL A C 1
ATOM 750 O O . VAL A 1 91 ? 12.723 -0.364 -26.661 1.00 90.62 91 VAL A O 1
ATOM 753 N N . PRO A 1 92 ? 10.513 -0.718 -26.421 1.00 91.12 92 PRO A N 1
ATOM 754 C CA . PRO A 1 92 ? 10.184 -0.260 -27.762 1.00 91.12 92 PRO A CA 1
ATOM 755 C C . PRO A 1 92 ? 10.457 1.242 -27.918 1.00 91.12 92 PRO A C 1
ATOM 757 O O . PRO A 1 92 ? 10.376 2.018 -26.964 1.00 91.12 92 PRO A O 1
ATOM 760 N N . ALA A 1 93 ? 10.754 1.663 -29.152 1.00 87.25 93 ALA A N 1
ATOM 761 C CA . ALA A 1 93 ? 11.028 3.067 -29.471 1.00 87.25 93 ALA A CA 1
ATOM 762 C C . ALA A 1 93 ? 9.811 3.973 -29.214 1.00 87.25 93 ALA A C 1
ATOM 764 O O . ALA A 1 93 ? 9.958 5.100 -28.742 1.00 87.25 93 ALA A O 1
ATOM 765 N N . ARG A 1 94 ? 8.602 3.465 -29.489 1.00 90.12 94 ARG A N 1
ATOM 766 C CA . ARG A 1 94 ? 7.336 4.121 -29.156 1.00 90.12 94 ARG A CA 1
ATOM 767 C C . ARG A 1 94 ? 6.734 3.446 -27.931 1.00 90.12 94 ARG A C 1
ATOM 769 O O . ARG A 1 94 ? 6.509 2.240 -27.947 1.00 90.12 94 ARG A O 1
ATOM 776 N N . LYS A 1 95 ? 6.467 4.242 -26.898 1.00 91.88 95 LYS A N 1
ATOM 777 C CA . LYS A 1 95 ? 5.895 3.781 -25.632 1.00 91.88 95 LYS A CA 1
ATOM 778 C C . LYS A 1 95 ? 4.394 4.044 -25.585 1.00 91.88 95 LYS A C 1
ATOM 780 O O . LYS A 1 95 ? 3.919 5.025 -26.160 1.00 91.88 95 LYS A O 1
ATOM 785 N N . ASN A 1 96 ? 3.674 3.178 -24.887 1.00 93.56 96 ASN A N 1
ATOM 786 C CA . ASN A 1 96 ? 2.255 3.337 -24.601 1.00 93.56 96 ASN A CA 1
ATOM 787 C C . ASN A 1 96 ? 2.039 4.384 -23.504 1.00 93.56 96 ASN A C 1
ATOM 789 O O . ASN A 1 96 ? 2.866 4.538 -22.609 1.00 93.56 96 ASN A O 1
ATOM 793 N N . SER A 1 97 ? 0.912 5.091 -23.541 1.00 93.75 97 SER A N 1
ATOM 794 C CA . SER A 1 97 ? 0.494 5.924 -22.409 1.00 93.75 97 SER A CA 1
ATOM 795 C C . SER A 1 97 ? 0.055 5.037 -21.250 1.00 93.75 97 SER A C 1
ATOM 797 O O . SER A 1 97 ? -0.580 4.008 -21.477 1.00 93.75 97 SER A O 1
ATOM 799 N N . TYR A 1 98 ? 0.357 5.437 -20.012 1.00 92.50 98 TYR A N 1
ATOM 800 C CA . TYR A 1 98 ? -0.141 4.713 -18.845 1.00 92.50 98 TYR A CA 1
ATOM 801 C C . TYR A 1 98 ? -1.676 4.655 -18.849 1.00 92.50 98 TYR A C 1
ATOM 803 O O . TYR A 1 98 ? -2.318 5.643 -19.220 1.00 92.50 98 TYR A O 1
ATOM 811 N N . PRO A 1 99 ? -2.275 3.531 -18.415 1.00 91.19 99 PRO A N 1
ATOM 812 C CA . PRO A 1 99 ? -3.710 3.483 -18.184 1.00 91.19 99 PRO A CA 1
ATOM 813 C C . PRO A 1 99 ? -4.099 4.482 -17.089 1.00 91.19 99 PRO A C 1
ATOM 815 O O . PRO A 1 99 ? -3.330 4.732 -16.157 1.00 91.19 99 PRO A O 1
ATOM 818 N N . GLU A 1 100 ? -5.308 5.033 -17.179 1.00 93.38 100 GLU A N 1
ATOM 819 C CA . GLU A 1 100 ? -5.810 5.936 -16.148 1.00 93.38 100 GLU A CA 1
ATOM 820 C C . GLU A 1 100 ? -5.888 5.225 -14.794 1.00 93.38 100 GLU A C 1
ATOM 822 O O . GLU A 1 100 ? -6.485 4.155 -14.646 1.00 93.38 100 GLU A O 1
ATOM 827 N N . ALA A 1 101 ? -5.269 5.831 -13.781 1.00 91.62 101 ALA A N 1
ATOM 828 C CA . ALA A 1 101 ? -5.299 5.298 -12.433 1.00 91.62 101 ALA A CA 1
ATOM 829 C C . ALA A 1 101 ? -6.687 5.497 -11.815 1.00 91.62 101 ALA A C 1
ATOM 831 O O . ALA A 1 101 ? -7.200 6.619 -11.753 1.00 91.62 101 ALA A O 1
ATOM 832 N N . ARG A 1 102 ? -7.268 4.422 -11.270 1.00 91.94 102 ARG A N 1
ATOM 833 C CA . ARG A 1 102 ? -8.479 4.536 -10.453 1.00 91.94 102 ARG A CA 1
ATOM 834 C C . ARG A 1 102 ? -8.166 5.326 -9.183 1.00 91.94 102 ARG A C 1
ATOM 836 O O . ARG A 1 102 ? -7.281 4.956 -8.411 1.00 91.94 102 ARG A O 1
ATOM 843 N N . LYS A 1 103 ? -8.927 6.394 -8.954 1.00 93.50 103 LYS A N 1
ATOM 844 C CA . LYS A 1 103 ? -8.821 7.230 -7.756 1.00 93.50 103 LYS A CA 1
ATOM 845 C C . LYS A 1 103 ? -9.857 6.792 -6.726 1.00 93.50 103 LYS A C 1
ATOM 847 O O . LYS A 1 103 ? -11.017 6.588 -7.065 1.00 93.50 103 LYS A O 1
ATOM 852 N N . PHE A 1 104 ? -9.421 6.668 -5.477 1.00 94.00 104 PHE A N 1
ATOM 853 C CA . PHE A 1 104 ? -10.290 6.452 -4.323 1.00 94.00 104 PHE A CA 1
ATOM 854 C C . PHE A 1 104 ? -10.270 7.725 -3.488 1.00 94.00 104 PHE A C 1
ATOM 856 O O . PHE A 1 104 ? -9.199 8.160 -3.059 1.00 94.00 104 PHE A O 1
ATOM 863 N N . THR A 1 105 ? -11.434 8.337 -3.303 1.00 94.06 105 THR A N 1
ATOM 864 C CA . THR A 1 105 ? -11.555 9.633 -2.631 1.00 94.06 105 THR A CA 1
ATOM 865 C C . THR A 1 105 ? -11.702 9.437 -1.132 1.00 94.06 105 THR A C 1
ATOM 867 O O . THR A 1 105 ? -12.590 8.720 -0.681 1.00 94.06 105 THR A O 1
ATOM 870 N N . GLU A 1 106 ? -10.838 10.085 -0.355 1.00 94.50 106 GLU A N 1
ATOM 871 C CA . GLU A 1 106 ? -10.907 10.035 1.104 1.00 94.50 106 GLU A CA 1
ATOM 872 C C . GLU A 1 106 ? -12.080 10.848 1.643 1.00 94.50 106 GLU A C 1
ATOM 874 O O . GLU A 1 106 ? -12.232 12.033 1.310 1.00 94.50 106 GLU A O 1
ATOM 879 N N . LEU A 1 107 ? -12.853 10.231 2.533 1.00 93.88 107 LEU A N 1
ATOM 880 C CA . LEU A 1 107 ? -13.964 10.864 3.227 1.00 93.88 107 LEU A CA 1
ATOM 881 C C . LEU A 1 107 ? -13.464 11.976 4.164 1.00 93.88 107 LEU A C 1
ATOM 883 O O . LEU A 1 107 ? -12.403 11.840 4.774 1.00 93.88 107 LEU A O 1
ATOM 887 N N . PRO A 1 108 ? -14.207 13.085 4.307 1.00 93.81 108 PRO A N 1
ATOM 888 C CA . PRO A 1 108 ? -13.853 14.125 5.263 1.00 93.81 108 PRO A CA 1
ATOM 889 C C . PRO A 1 108 ? -14.112 13.663 6.707 1.00 93.81 108 PRO A C 1
ATOM 891 O O . PRO A 1 108 ? -15.001 12.851 6.968 1.00 93.81 108 PRO A O 1
ATOM 894 N N . THR A 1 109 ? -13.369 14.223 7.663 1.00 93.62 109 THR A N 1
ATOM 895 C CA . THR A 1 109 ? -13.557 13.983 9.104 1.00 93.62 109 THR A CA 1
ATOM 896 C C . THR A 1 109 ? -14.253 15.188 9.747 1.00 93.62 109 THR A C 1
ATOM 898 O O . THR A 1 109 ? -13.629 15.967 10.455 1.00 93.62 109 THR A O 1
ATOM 901 N N . THR A 1 110 ? -15.541 15.389 9.446 1.00 93.81 110 THR A N 1
ATOM 902 C CA . THR A 1 110 ? -16.323 16.555 9.920 1.00 93.81 110 THR A CA 1
ATOM 903 C C . THR A 1 110 ? -16.938 16.373 11.306 1.00 93.81 110 THR A C 1
ATOM 905 O O . THR A 1 110 ? -17.341 17.346 11.931 1.00 93.81 110 THR A O 1
ATOM 908 N N . GLU A 1 111 ? -17.054 15.131 11.769 1.00 94.69 111 GLU A N 1
ATOM 909 C CA . GLU A 1 111 ? -17.667 14.768 13.045 1.00 94.69 111 GLU A CA 1
ATOM 910 C C . GLU A 1 111 ? -17.023 13.492 13.598 1.00 94.69 111 GLU A C 1
ATOM 912 O O . GLU A 1 111 ? -16.419 12.709 12.855 1.00 94.69 111 GLU A O 1
ATOM 917 N N . ASN A 1 112 ? -17.184 13.259 14.901 1.00 95.00 112 ASN A N 1
ATOM 918 C CA . ASN A 1 112 ? -16.714 12.034 15.535 1.00 95.00 112 ASN A CA 1
ATOM 919 C C . ASN A 1 112 ? -17.599 10.852 15.120 1.00 95.00 112 ASN A C 1
ATOM 921 O O . ASN A 1 112 ? -18.805 10.856 15.361 1.00 95.00 112 ASN A O 1
ATOM 925 N N . LYS A 1 113 ? -16.986 9.815 14.540 1.00 94.81 113 LYS A N 1
ATOM 926 C CA . LYS A 1 113 ? -17.660 8.567 14.155 1.00 94.81 113 LYS A CA 1
ATOM 927 C C . LYS A 1 113 ? -17.004 7.384 14.840 1.00 94.81 113 LYS A C 1
ATOM 929 O O . LYS A 1 113 ? -15.783 7.250 14.821 1.00 94.81 113 LYS A O 1
ATOM 934 N N . VAL A 1 114 ? -17.830 6.509 15.405 1.00 95.19 114 VAL A N 1
ATOM 935 C CA . VAL A 1 114 ? -17.387 5.254 16.013 1.00 95.19 114 VAL A CA 1
ATOM 936 C C . VAL A 1 114 ? -17.961 4.109 15.197 1.00 95.19 114 VAL A C 1
ATOM 938 O O . VAL A 1 114 ? -19.175 3.959 15.088 1.00 95.19 114 VAL A O 1
ATOM 941 N N . TYR A 1 115 ? -17.075 3.303 14.622 1.00 94.31 115 TYR A N 1
ATOM 942 C CA . TYR A 1 115 ? -17.447 2.056 13.971 1.00 94.31 115 TYR A CA 1
ATOM 943 C C . TYR A 1 115 ? -17.167 0.902 14.921 1.00 94.31 115 TYR A C 1
ATOM 945 O O . TYR A 1 115 ? -16.082 0.814 15.494 1.00 94.31 115 TYR A O 1
ATOM 953 N N . PHE A 1 116 ? -18.138 0.007 15.061 1.00 94.75 116 PHE A N 1
ATOM 954 C CA . PHE A 1 116 ? -18.009 -1.184 15.882 1.00 94.75 116 PHE A CA 1
ATOM 955 C C . PHE A 1 116 ? -18.137 -2.424 15.005 1.00 94.75 116 PHE A C 1
ATOM 957 O O . PHE A 1 116 ? -19.059 -2.531 14.197 1.00 94.75 116 PHE A O 1
ATOM 964 N N . VAL A 1 117 ? -17.211 -3.364 15.174 1.00 94.25 117 VAL A N 1
ATOM 965 C CA . VAL A 1 117 ? -17.278 -4.685 14.552 1.00 94.25 117 VAL A CA 1
ATOM 966 C C . VAL A 1 117 ? -17.127 -5.705 15.656 1.00 94.25 117 VAL A C 1
ATOM 968 O O . VAL A 1 117 ? -16.152 -5.681 16.405 1.00 94.25 117 VAL A O 1
ATOM 971 N N . HIS A 1 118 ? -18.106 -6.595 15.751 1.00 93.81 118 HIS A N 1
ATOM 972 C CA . HIS A 1 118 ? -18.029 -7.700 16.682 1.00 93.81 118 HIS A CA 1
ATOM 973 C C . HIS A 1 118 ? -16.981 -8.716 16.214 1.00 93.81 118 HIS A C 1
ATOM 975 O O . HIS A 1 118 ? -16.954 -9.111 15.047 1.00 93.81 118 HIS A O 1
ATOM 981 N N . TYR A 1 119 ? -16.137 -9.139 17.145 1.00 95.00 119 TYR A N 1
ATOM 982 C CA . TYR A 1 119 ? -15.185 -10.225 16.984 1.00 95.00 119 TYR A CA 1
ATOM 983 C C . TYR A 1 119 ? -15.073 -10.920 18.339 1.00 95.00 119 TYR A C 1
ATOM 985 O O . TYR A 1 119 ? -14.961 -10.235 19.357 1.00 95.00 119 TYR A O 1
ATOM 993 N N . ASP A 1 120 ? -15.114 -12.250 18.360 1.00 94.56 120 ASP A N 1
ATOM 994 C CA . ASP A 1 120 ? -15.019 -13.018 19.601 1.00 94.56 120 ASP A CA 1
ATOM 995 C C . ASP A 1 120 ? -13.590 -12.946 20.165 1.00 94.56 120 ASP A C 1
ATOM 997 O O . ASP A 1 120 ? -12.654 -13.574 19.660 1.00 94.56 120 ASP A O 1
ATOM 1001 N N . MET A 1 121 ? -13.393 -12.071 21.153 1.00 93.38 121 MET A N 1
ATOM 1002 C CA . MET A 1 121 ? -12.119 -11.847 21.830 1.00 93.38 121 MET A CA 1
ATOM 1003 C C . MET A 1 121 ? -12.328 -11.173 23.188 1.00 93.38 121 MET A C 1
ATOM 1005 O O . MET A 1 121 ? -13.255 -10.394 23.384 1.00 93.38 121 MET A O 1
ATOM 1009 N N . VAL A 1 122 ? -11.399 -11.419 24.111 1.00 92.62 122 VAL A N 1
ATOM 1010 C CA . VAL A 1 122 ? -11.430 -10.865 25.478 1.00 92.62 122 VAL A CA 1
ATOM 1011 C C . VAL A 1 122 ? -10.865 -9.442 25.591 1.00 92.62 122 VAL A C 1
ATOM 1013 O O . VAL A 1 122 ? -10.964 -8.821 26.642 1.00 92.62 122 VAL A O 1
ATOM 1016 N N . GLN A 1 123 ? -10.257 -8.920 24.522 1.00 89.81 123 GLN A N 1
ATOM 1017 C CA . GLN A 1 123 ? -9.631 -7.597 24.475 1.00 89.81 123 GLN A CA 1
ATOM 1018 C C . GLN A 1 123 ? -10.216 -6.777 23.332 1.00 89.81 123 GLN A C 1
ATOM 1020 O O . GLN A 1 123 ? -10.260 -7.247 22.199 1.00 89.81 123 GLN A O 1
ATOM 1025 N N . ALA A 1 124 ? -10.599 -5.530 23.602 1.00 90.62 124 ALA A N 1
ATOM 1026 C CA . ALA A 1 124 ? -10.956 -4.591 22.548 1.00 90.62 124 ALA A CA 1
ATOM 1027 C C . ALA A 1 124 ? -9.696 -4.090 21.829 1.00 90.62 124 ALA A C 1
ATOM 1029 O O . ALA A 1 124 ? -8.682 -3.799 22.460 1.00 90.62 124 ALA A O 1
ATOM 1030 N N . MET A 1 125 ? -9.776 -3.944 20.508 1.00 92.75 125 MET A N 1
ATOM 1031 C CA . MET A 1 125 ? -8.757 -3.254 19.723 1.00 92.75 125 MET A CA 1
ATOM 1032 C C . MET A 1 125 ? -9.358 -1.969 19.164 1.00 92.75 125 MET A C 1
ATOM 1034 O O . MET A 1 125 ? -10.455 -1.988 18.605 1.00 92.75 125 MET A O 1
ATOM 1038 N N . ILE A 1 126 ? -8.640 -0.861 19.321 1.00 92.56 126 ILE A N 1
ATOM 1039 C CA . ILE A 1 126 ? -9.116 0.474 18.964 1.00 92.56 126 ILE A CA 1
ATOM 1040 C C . ILE A 1 126 ? -8.154 1.068 17.941 1.00 92.56 126 ILE A C 1
ATOM 1042 O O . ILE A 1 126 ? -6.943 1.068 18.145 1.00 92.56 126 ILE A O 1
ATOM 1046 N N . LEU A 1 127 ? -8.709 1.595 16.851 1.00 94.69 127 LEU A N 1
ATOM 1047 C CA . LEU A 1 127 ? -7.984 2.372 15.855 1.00 94.69 127 LEU A CA 1
ATOM 1048 C C . LEU A 1 127 ? -8.645 3.744 15.745 1.00 94.69 127 LEU A C 1
ATOM 1050 O O . LEU A 1 127 ? -9.839 3.840 15.458 1.00 94.69 127 LEU A O 1
ATOM 1054 N N . ARG A 1 128 ? -7.866 4.803 15.965 1.00 92.25 128 ARG A N 1
ATOM 1055 C CA . ARG A 1 128 ? -8.297 6.185 15.754 1.00 92.25 128 ARG A CA 1
ATOM 1056 C C . ARG A 1 128 ? -7.692 6.699 14.455 1.00 92.25 128 ARG A C 1
ATOM 1058 O O . ARG A 1 128 ? -6.501 6.528 14.223 1.00 92.25 128 ARG A O 1
ATOM 1065 N N . MET A 1 129 ? -8.514 7.335 13.628 1.00 93.38 129 MET A N 1
ATOM 1066 C CA . MET A 1 129 ? -8.098 7.913 12.352 1.00 93.38 129 MET A CA 1
ATOM 1067 C C . MET A 1 129 ? -8.737 9.287 12.167 1.00 93.38 129 MET A C 1
ATOM 1069 O O . MET A 1 129 ? -9.879 9.504 12.572 1.00 93.38 129 MET A O 1
ATOM 1073 N N . SER A 1 130 ? -8.011 10.192 11.524 1.00 93.19 130 SER A N 1
ATOM 1074 C CA . SER A 1 130 ? -8.495 11.496 11.076 1.00 93.19 130 SER A CA 1
ATOM 1075 C C . SER A 1 130 ? -7.840 11.826 9.745 1.00 93.19 130 SER A C 1
ATOM 1077 O O . SER A 1 130 ? -6.681 11.473 9.527 1.00 93.19 130 SER A O 1
ATOM 1079 N N . LYS A 1 131 ? -8.575 12.490 8.854 1.00 93.12 131 LYS A N 1
ATOM 1080 C CA . LYS A 1 131 ? -8.003 13.023 7.622 1.00 93.12 131 LYS A CA 1
ATOM 1081 C C . LYS A 1 131 ? -7.053 14.170 7.955 1.00 93.12 131 LYS A C 1
ATOM 1083 O O . LYS A 1 131 ? -7.422 15.055 8.723 1.00 93.12 131 LYS A O 1
ATOM 1088 N N . ASP A 1 132 ? -5.870 14.131 7.361 1.00 90.69 132 ASP A N 1
ATOM 1089 C CA . ASP A 1 132 ? -4.829 15.146 7.511 1.00 90.69 132 ASP A CA 1
ATOM 1090 C C . ASP A 1 132 ? -4.672 15.966 6.216 1.00 90.69 132 ASP A C 1
ATOM 1092 O O . ASP A 1 132 ? -5.369 15.725 5.217 1.00 90.69 132 ASP A O 1
ATOM 1096 N N . GLU A 1 133 ? -3.777 16.951 6.225 1.00 90.38 133 GLU A N 1
ATOM 1097 C CA . GLU A 1 133 ? -3.394 17.693 5.029 1.00 90.38 133 GLU A CA 1
ATOM 1098 C C . GLU A 1 133 ? -2.564 16.857 4.038 1.00 90.38 133 GLU A C 1
ATOM 1100 O O . GLU A 1 133 ? -2.124 15.738 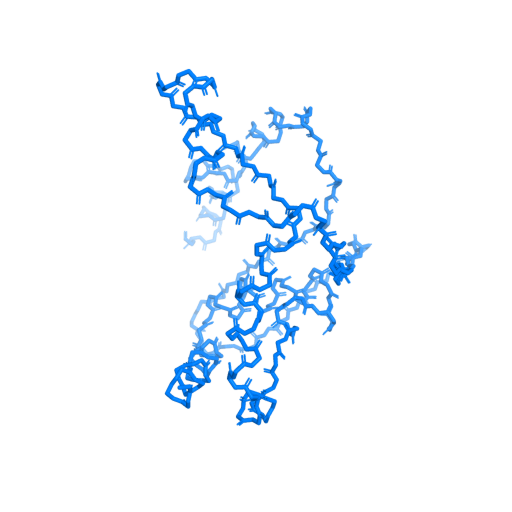4.305 1.00 90.38 133 GLU A O 1
ATOM 1105 N N . GLN A 1 134 ? -2.393 17.391 2.826 1.00 92.38 134 GLN A N 1
ATOM 1106 C CA . GLN A 1 134 ? -1.497 16.782 1.844 1.00 92.38 134 GLN A CA 1
ATOM 1107 C C . GLN A 1 134 ? -0.048 16.863 2.329 1.00 92.38 134 GLN A C 1
ATOM 1109 O O . GLN A 1 134 ? 0.306 17.755 3.092 1.00 92.38 134 GLN A O 1
ATOM 1114 N N . PHE A 1 135 ? 0.799 15.953 1.840 1.00 94.06 135 PHE A N 1
ATOM 1115 C CA . PHE A 1 135 ? 2.201 15.892 2.242 1.00 94.06 135 PHE A CA 1
ATOM 1116 C C . PHE A 1 135 ? 2.886 17.266 2.188 1.00 94.06 135 PHE A C 1
ATOM 1118 O O . PHE A 1 135 ? 2.992 17.887 1.127 1.00 94.06 135 PHE A O 1
ATOM 1125 N N . ASN A 1 136 ? 3.405 17.686 3.340 1.00 95.38 136 ASN A N 1
ATOM 1126 C CA . ASN A 1 136 ? 4.125 18.931 3.519 1.00 95.38 136 ASN A CA 1
ATOM 1127 C C . ASN A 1 136 ? 5.463 18.649 4.210 1.00 95.38 136 ASN A C 1
ATOM 1129 O O . ASN A 1 136 ? 5.516 18.323 5.396 1.00 95.38 136 ASN A O 1
ATOM 1133 N N . LYS A 1 137 ? 6.563 18.775 3.458 1.00 96.44 137 LYS A N 1
ATOM 1134 C CA . LYS A 1 137 ? 7.912 18.482 3.966 1.00 96.44 137 LYS A CA 1
ATOM 1135 C C . LYS A 1 137 ? 8.318 19.370 5.149 1.00 96.44 137 LYS A C 1
ATOM 1137 O O . LYS A 1 137 ? 9.127 18.939 5.963 1.00 96.44 137 LYS A O 1
ATOM 1142 N N . GLU A 1 138 ? 7.743 20.567 5.258 1.00 97.00 138 GLU A N 1
ATOM 1143 C CA . GLU A 1 138 ? 8.056 21.513 6.335 1.00 97.00 138 GLU A CA 1
ATOM 1144 C C . GLU A 1 138 ? 7.465 21.072 7.680 1.00 97.00 138 GLU A C 1
ATOM 1146 O O . GLU A 1 138 ? 7.975 21.450 8.733 1.00 97.00 138 GLU A O 1
ATOM 1151 N N . LEU A 1 139 ? 6.427 20.224 7.670 1.00 95.81 139 LEU A N 1
ATOM 1152 C CA . LEU A 1 139 ? 5.862 19.659 8.894 1.00 95.81 139 LEU A CA 1
ATOM 1153 C C . LEU A 1 139 ? 6.684 18.502 9.459 1.00 95.81 139 LEU A C 1
ATOM 1155 O O . LEU A 1 139 ? 6.506 18.181 10.630 1.00 95.81 139 LEU A O 1
ATOM 1159 N N . ILE A 1 140 ? 7.579 17.882 8.679 1.00 95.25 140 ILE A N 1
ATOM 1160 C CA . ILE A 1 140 ? 8.305 16.672 9.103 1.00 95.25 140 ILE A CA 1
ATOM 1161 C C . ILE A 1 140 ? 8.993 16.862 10.465 1.00 95.25 140 ILE A C 1
ATOM 1163 O O . ILE A 1 140 ? 8.739 16.038 11.346 1.00 95.25 140 ILE A O 1
ATOM 1167 N N . PRO A 1 141 ? 9.792 17.925 10.706 1.00 96.31 141 PRO A N 1
ATOM 1168 C CA . PRO A 1 141 ? 10.505 18.059 11.976 1.00 96.31 141 PRO A CA 1
ATOM 1169 C C . PRO A 1 141 ? 9.556 18.214 13.171 1.00 96.31 141 PRO A C 1
ATOM 1171 O O . PRO A 1 141 ? 9.750 17.585 14.211 1.00 96.31 141 PRO A O 1
ATOM 1174 N N . VAL A 1 142 ? 8.505 19.026 13.019 1.00 95.62 142 VAL A N 1
ATOM 1175 C CA . VAL A 1 142 ? 7.544 19.309 14.096 1.00 95.62 142 VAL A CA 1
ATOM 1176 C C . VAL A 1 142 ? 6.655 18.096 14.366 1.00 95.62 142 VAL A C 1
ATOM 1178 O O . VAL A 1 142 ? 6.447 17.737 15.522 1.00 95.62 142 VAL A O 1
ATOM 1181 N N . ALA A 1 143 ? 6.177 17.424 13.317 1.00 92.69 143 ALA A N 1
ATOM 1182 C CA . ALA A 1 143 ? 5.372 16.214 13.430 1.00 92.69 143 ALA A CA 1
ATOM 1183 C C . ALA A 1 143 ? 6.167 15.065 14.065 1.00 92.69 143 ALA A C 1
ATOM 1185 O O . ALA A 1 143 ? 5.630 14.347 14.903 1.00 92.69 143 ALA A O 1
ATOM 1186 N N . GLN A 1 144 ? 7.450 14.909 13.720 1.00 93.44 144 GLN A N 1
ATOM 1187 C CA . GLN A 1 144 ? 8.324 13.929 14.367 1.00 93.44 144 GLN A CA 1
ATOM 1188 C C . GLN A 1 144 ? 8.492 14.229 15.854 1.00 93.44 144 GLN A C 1
ATOM 1190 O O . GLN A 1 144 ? 8.234 13.348 16.668 1.00 93.44 144 GLN A O 1
ATOM 1195 N N . LEU A 1 145 ? 8.845 15.465 16.222 1.00 94.12 145 LEU A N 1
ATOM 1196 C CA . LEU A 1 145 ? 8.980 15.847 17.630 1.00 94.12 145 LEU A CA 1
ATOM 1197 C C . LEU A 1 145 ? 7.683 15.597 18.413 1.00 94.12 145 LEU A C 1
ATOM 1199 O O . LEU A 1 145 ? 7.718 15.028 19.503 1.00 94.12 145 LEU A O 1
ATOM 1203 N N . PHE A 1 146 ? 6.540 15.987 17.844 1.00 93.12 146 PHE A N 1
ATOM 1204 C CA . PHE A 1 146 ? 5.229 15.752 18.441 1.00 93.12 146 PHE A CA 1
ATOM 1205 C C . PHE A 1 146 ? 4.952 14.255 18.632 1.00 93.12 146 PHE A C 1
ATOM 1207 O O . PHE A 1 146 ? 4.571 13.837 19.724 1.00 93.12 146 PHE A O 1
ATOM 1214 N N . ASN A 1 147 ? 5.171 13.441 17.597 1.00 91.38 147 ASN A N 1
ATOM 1215 C CA . ASN A 1 147 ? 4.921 12.002 17.649 1.00 91.38 147 ASN A CA 1
ATOM 1216 C C . ASN A 1 147 ? 5.841 11.295 18.648 1.00 91.38 147 ASN A C 1
ATOM 1218 O O . ASN A 1 147 ? 5.361 10.442 19.392 1.00 91.38 147 ASN A O 1
ATOM 1222 N N . GLU A 1 148 ? 7.121 11.671 18.716 1.00 91.50 148 GLU A N 1
ATOM 1223 C CA . GLU A 1 148 ? 8.058 11.113 19.696 1.00 91.50 148 GLU A CA 1
ATOM 1224 C C . GLU A 1 148 ? 7.655 11.459 21.132 1.00 91.50 148 GLU A C 1
ATOM 1226 O O . GLU A 1 148 ? 7.672 10.601 22.012 1.00 91.50 148 GLU A O 1
ATOM 1231 N N . TYR A 1 149 ? 7.222 12.697 21.371 1.00 92.69 149 TYR A N 1
ATOM 1232 C CA . TYR A 1 149 ? 6.829 13.141 22.706 1.00 92.69 149 TYR A CA 1
ATOM 1233 C C . TYR A 1 149 ? 5.484 12.549 23.165 1.00 92.69 149 TYR A C 1
ATOM 1235 O O . TYR A 1 149 ? 5.347 12.105 24.309 1.00 92.69 149 TYR A O 1
ATOM 1243 N N . PHE A 1 150 ? 4.479 12.511 22.284 1.00 92.75 150 PHE A N 1
ATOM 1244 C CA . PHE A 1 150 ? 3.118 12.123 22.662 1.00 92.75 150 PHE A CA 1
ATOM 1245 C C . PHE A 1 150 ? 2.774 10.656 22.418 1.00 92.75 150 PHE A C 1
ATOM 1247 O O . PHE A 1 150 ? 2.001 10.114 23.204 1.00 92.75 150 PHE A O 1
ATOM 1254 N N . GLY A 1 151 ? 3.295 10.008 21.371 1.00 84.94 151 GLY A N 1
ATOM 1255 C CA . GLY A 1 151 ? 2.755 8.723 20.899 1.00 84.94 151 GLY A CA 1
ATOM 1256 C C . GLY A 1 151 ? 3.760 7.608 20.603 1.00 84.94 151 GLY A C 1
ATOM 1257 O O . GLY A 1 151 ? 3.331 6.493 20.308 1.00 84.94 151 GLY A O 1
ATOM 1258 N N . SER A 1 152 ? 5.067 7.870 20.656 1.00 88.12 152 SER A N 1
ATOM 1259 C CA . SER A 1 152 ? 6.104 6.891 20.311 1.00 88.12 152 SER A CA 1
ATOM 1260 C C . SER A 1 152 ? 6.730 6.255 21.553 1.00 88.12 152 SER A C 1
ATOM 1262 O O . SER A 1 152 ? 7.295 6.926 22.414 1.00 88.12 152 SER A O 1
ATOM 1264 N N . GLY A 1 153 ? 6.669 4.926 21.640 1.00 84.44 153 GLY A N 1
ATOM 1265 C CA . GLY A 1 153 ? 7.337 4.159 22.691 1.00 84.44 153 GLY A CA 1
ATOM 1266 C C . GLY A 1 153 ? 6.676 4.226 24.075 1.00 84.44 153 GLY A C 1
ATOM 1267 O O . GLY A 1 153 ? 5.681 4.913 24.307 1.00 84.44 153 GLY A O 1
ATOM 1268 N N . LEU A 1 154 ? 7.253 3.466 25.013 1.00 85.62 154 LEU A N 1
ATOM 1269 C CA . LEU A 1 154 ? 6.698 3.239 26.357 1.00 85.62 154 LEU A CA 1
ATOM 1270 C C . LEU A 1 154 ? 6.809 4.456 27.290 1.00 85.62 154 LEU A C 1
ATOM 1272 O O . LEU A 1 154 ? 6.180 4.489 28.344 1.00 85.62 154 LEU A O 1
ATOM 1276 N N . SER A 1 155 ? 7.622 5.441 26.911 1.00 87.75 155 SER A N 1
ATOM 1277 C CA . SER A 1 155 ? 7.826 6.674 27.677 1.00 87.75 155 SER A CA 1
ATOM 1278 C C . SER A 1 155 ? 7.000 7.849 27.153 1.00 87.75 155 SER A C 1
ATOM 1280 O O . SER A 1 155 ? 7.133 8.953 27.671 1.00 87.75 155 SER A O 1
ATOM 1282 N N . SER A 1 156 ? 6.182 7.636 26.120 1.00 92.06 156 SER A N 1
ATOM 1283 C CA . SER A 1 156 ? 5.310 8.680 25.586 1.00 92.06 156 SER A CA 1
ATOM 1284 C C . SER A 1 156 ? 4.150 8.984 26.530 1.00 92.06 156 SER A C 1
ATOM 1286 O O . SER A 1 156 ? 3.655 8.095 27.230 1.00 92.06 156 SER A O 1
ATOM 1288 N N . ILE A 1 157 ? 3.680 10.235 26.512 1.00 92.19 157 ILE A N 1
ATOM 1289 C CA . ILE A 1 157 ? 2.605 10.700 27.405 1.00 92.19 157 ILE A CA 1
ATOM 1290 C C . ILE A 1 157 ? 1.342 9.854 27.246 1.00 92.19 157 ILE A C 1
ATOM 1292 O O . ILE A 1 157 ? 0.767 9.416 28.238 1.00 92.19 157 ILE A O 1
ATOM 1296 N N . VAL A 1 158 ? 0.906 9.596 26.008 1.00 89.44 158 VAL A N 1
ATOM 1297 C CA . VAL A 1 158 ? -0.334 8.842 25.771 1.00 89.44 158 VAL A CA 1
ATOM 1298 C C . VAL A 1 158 ? -0.213 7.416 26.300 1.00 89.44 158 VAL A C 1
ATOM 1300 O O . VAL A 1 158 ? -1.155 6.911 26.908 1.00 89.44 158 VAL A O 1
ATOM 1303 N N . PHE A 1 159 ? 0.935 6.764 26.099 1.00 88.00 159 PHE A N 1
ATOM 1304 C CA . PHE A 1 159 ? 1.136 5.406 26.594 1.00 88.00 159 PHE A CA 1
ATOM 1305 C C . PHE A 1 159 ? 1.166 5.358 28.125 1.00 88.00 159 PHE A C 1
ATOM 1307 O O . PHE A 1 159 ? 0.487 4.520 28.719 1.00 88.00 159 PHE A O 1
ATOM 1314 N N . GLN A 1 160 ? 1.916 6.262 28.762 1.00 90.25 160 GLN A N 1
ATOM 1315 C CA . GLN A 1 160 ? 1.994 6.354 30.222 1.00 90.25 160 GLN A CA 1
ATOM 1316 C C . GLN A 1 160 ? 0.616 6.591 30.839 1.00 90.25 160 GLN A C 1
ATOM 1318 O O . GLN A 1 160 ? 0.224 5.839 31.727 1.00 90.25 160 GLN A O 1
ATOM 1323 N N . GLU A 1 161 ? -0.150 7.544 30.303 1.00 91.19 161 GLU A N 1
ATOM 1324 C CA . GLU A 1 161 ? -1.492 7.871 30.788 1.00 91.19 161 GLU A CA 1
ATOM 1325 C C . GLU A 1 161 ? -2.435 6.665 30.691 1.00 91.19 161 GLU A C 1
ATOM 1327 O O . GLU A 1 161 ? -3.120 6.326 31.654 1.00 91.19 161 GLU A O 1
ATOM 1332 N N . ILE A 1 162 ? -2.456 5.962 29.553 1.00 87.94 162 ILE A N 1
ATOM 1333 C CA . ILE A 1 162 ? -3.302 4.772 29.379 1.00 87.94 162 ILE A CA 1
ATOM 1334 C C . ILE A 1 162 ? -2.892 3.669 30.362 1.00 87.94 162 ILE A C 1
ATOM 1336 O O . ILE A 1 162 ? -3.752 3.088 31.027 1.00 87.94 162 ILE A O 1
ATOM 1340 N N . ARG A 1 163 ? -1.591 3.390 30.472 1.00 87.75 163 ARG A N 1
ATOM 1341 C CA . ARG A 1 163 ? -1.060 2.353 31.361 1.00 87.75 163 ARG A CA 1
ATOM 1342 C C . ARG A 1 163 ? -1.380 2.652 32.825 1.00 87.75 163 ARG A C 1
ATOM 1344 O O . ARG A 1 163 ? -1.837 1.772 33.547 1.00 87.75 163 ARG A O 1
ATOM 1351 N N . GLU A 1 164 ? -1.167 3.887 33.267 1.00 87.44 164 GLU A N 1
ATOM 1352 C CA . GLU A 1 164 ? -1.317 4.278 34.673 1.00 87.44 164 GLU A CA 1
ATOM 1353 C C . GLU A 1 164 ? -2.781 4.450 35.082 1.00 87.44 164 GLU A C 1
ATOM 1355 O O . GLU A 1 164 ? -3.149 4.086 36.197 1.00 87.44 164 GLU A O 1
ATOM 1360 N N . THR A 1 165 ? -3.647 4.921 34.179 1.00 85.38 165 THR A N 1
ATOM 1361 C CA . THR A 1 165 ? -5.076 5.107 34.487 1.00 85.38 165 THR A CA 1
ATOM 1362 C C . THR A 1 165 ? -5.933 3.865 34.262 1.00 85.38 165 THR A C 1
ATOM 1364 O O . THR A 1 165 ? -6.999 3.745 34.873 1.00 85.38 165 THR A O 1
ATOM 1367 N N . ARG A 1 166 ? -5.527 2.947 33.373 1.00 73.88 166 ARG A N 1
ATOM 1368 C CA . ARG A 1 166 ? -6.343 1.784 32.967 1.00 73.88 166 ARG A CA 1
ATOM 1369 C C . ARG A 1 166 ? -5.679 0.425 33.185 1.00 73.88 166 ARG A C 1
ATOM 1371 O O . ARG A 1 166 ? -6.348 -0.573 32.935 1.00 73.88 166 ARG A O 1
ATOM 1378 N N . ALA A 1 167 ? -4.435 0.377 33.669 1.00 64.12 167 ALA A N 1
ATOM 1379 C CA . ALA A 1 167 ? -3.676 -0.857 33.906 1.00 64.12 167 ALA A CA 1
ATOM 1380 C C . ALA A 1 167 ? -3.634 -1.803 32.685 1.00 64.12 167 ALA A C 1
ATOM 1382 O O . ALA A 1 167 ? -3.730 -3.023 32.833 1.00 64.12 167 ALA A O 1
ATOM 1383 N N . LEU A 1 168 ? -3.529 -1.220 31.484 1.00 59.19 168 LEU A N 1
ATOM 1384 C CA . LEU A 1 168 ? -3.252 -1.933 30.232 1.00 59.19 168 LEU A CA 1
ATOM 1385 C C . LEU A 1 168 ? -1.758 -2.231 30.077 1.00 59.19 168 LEU A C 1
ATOM 1387 O O . LEU A 1 168 ? -0.943 -1.361 30.462 1.00 59.19 168 LEU A O 1
#